Protein AF-A0A3Q0E1T3-F1 (afdb_monomer_lite)

pLDDT: mean 86.01, std 12.78, range [41.28, 98.06]

Sequence (145 aa):
MAGQEDPVQREIHQDWANREYIEVITSSIKKIADFLNSFGHLWLFRDAGTDDGLLVNQTELFVPSLNVDGQPIFANITLPVYTLKERCLQVVRSLVKPEDYRRLDIVRSLYEDLEDHPNVQKDLQRLTQEHIENQRVDEETEEFN

Secondary structure (DSSP, 8-state):
------HHHHHHHHHHHHHHHHHHHHHHHHHHHHHHHHS---B-EE-TTT--EEEETTBS-B-----GGGPPPP--EE-----HHHHHHHHHHHHS-GGGGGGSSS-HHHHHHHHS---HHHHHHHHHHHHHHHHHHHHHHHHT-

Foldseek 3Di:
DDDPPDPVNVVVVVVVVVVVVVVVVVVVVLVVVQVVLVVFDKDADADPPQRHGWAWPNHGIDTDHGDDPPDDDDGDIGHDPDDPLVVVLVVCPVVDPLVCLVVDPDDPVVNVVNNPTNDPVVVVVVVVVVVVVVVVVVVVVVVVD

Organism: Carlito syrichta (NCBI:txid1868482)

InterPro domains:
  IPR022772 von Hippel-Lindau disease tumour suppressor, beta/alpha domain [cd05468] (37-129)
  IPR024048 von Hippel-Lindau disease tumour suppressor, alpha domain [PF17211] (82-130)
  IPR024053 von Hippel-Lindau disease tumour suppressor, beta domain [PF01847] (20-70)
  IPR033378 Protein BRICK1 [PTHR33668] (4-40)
  IPR036208 VHL superfamily [SSF49468] (40-1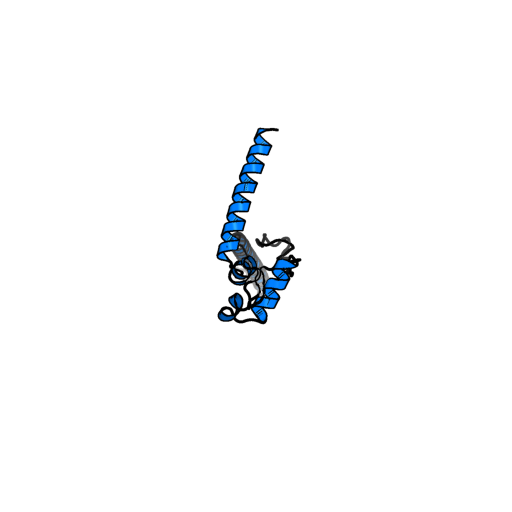33)
  IPR037139 von Hippel-Lindau disease tumour suppressor, alpha domain superfamily [G3DSA:1.10.750.10] (79-130)

Structure (mmCIF, N/CA/C/O backbone):
data_AF-A0A3Q0E1T3-F1
#
_entry.id   AF-A0A3Q0E1T3-F1
#
loop_
_atom_site.group_PDB
_atom_site.id
_atom_site.type_symbol
_atom_site.label_atom_id
_atom_site.label_alt_id
_atom_site.label_comp_id
_atom_site.label_asym_id
_atom_site.label_entity_id
_atom_site.label_seq_id
_atom_site.pdbx_PDB_ins_code
_atom_site.Cartn_x
_atom_site.Cartn_y
_atom_site.Cartn_z
_atom_site.occupancy
_atom_site.B_iso_or_equiv
_atom_site.auth_seq_id
_atom_site.auth_comp_id
_atom_site.auth_asym_id
_atom_site.auth_atom_id
_atom_site.pdbx_PDB_model_num
ATOM 1 N N . MET A 1 1 ? 41.468 4.024 -66.654 1.00 41.28 1 MET A N 1
ATOM 2 C CA . MET A 1 1 ? 40.511 2.902 -66.588 1.00 41.28 1 MET A CA 1
ATOM 3 C C . MET A 1 1 ? 39.917 2.920 -65.193 1.00 41.28 1 MET A C 1
ATOM 5 O O . MET A 1 1 ? 40.608 2.551 -64.257 1.00 41.28 1 MET A O 1
ATOM 9 N N . ALA A 1 2 ? 38.724 3.492 -65.029 1.00 48.41 2 ALA A N 1
ATOM 10 C CA . ALA A 1 2 ? 38.052 3.520 -63.734 1.00 48.41 2 ALA A CA 1
ATOM 11 C C . ALA A 1 2 ? 37.412 2.144 -63.524 1.00 48.41 2 ALA A C 1
ATOM 13 O O . ALA A 1 2 ? 36.508 1.777 -64.273 1.00 48.41 2 ALA A O 1
ATOM 14 N N . GLY A 1 3 ? 37.950 1.357 -62.591 1.00 57.19 3 GLY A N 1
ATOM 15 C CA . GLY A 1 3 ? 37.374 0.071 -62.217 1.00 57.19 3 GLY A CA 1
ATOM 16 C C . GLY A 1 3 ? 35.966 0.302 -61.688 1.00 57.19 3 GLY A C 1
ATOM 17 O O . GLY A 1 3 ? 35.793 0.957 -60.663 1.00 57.19 3 GLY A O 1
ATOM 18 N N . GLN A 1 4 ? 34.957 -0.175 -62.414 1.00 62.38 4 GLN A N 1
ATOM 19 C CA . GLN A 1 4 ? 33.619 -0.297 -61.855 1.00 62.38 4 GLN A CA 1
ATOM 20 C C . GLN A 1 4 ? 33.723 -1.313 -60.722 1.00 62.38 4 GLN A C 1
ATOM 22 O O . GLN A 1 4 ? 33.959 -2.490 -60.977 1.00 62.38 4 GLN A O 1
ATOM 27 N N . GLU A 1 5 ? 33.628 -0.834 -59.484 1.00 61.72 5 GLU A N 1
ATOM 28 C CA . GLU A 1 5 ? 33.526 -1.700 -58.313 1.00 61.72 5 GLU A CA 1
ATOM 29 C C . GLU A 1 5 ? 32.427 -2.737 -58.540 1.00 61.72 5 GLU A C 1
ATOM 31 O O . GLU A 1 5 ? 31.317 -2.393 -58.965 1.00 61.72 5 GLU A O 1
ATOM 36 N N . ASP A 1 6 ? 32.782 -3.998 -58.293 1.00 83.06 6 ASP A N 1
ATOM 37 C CA . ASP A 1 6 ? 31.898 -5.152 -58.400 1.00 83.06 6 ASP A CA 1
ATOM 38 C C . ASP A 1 6 ? 30.591 -4.862 -57.636 1.00 83.06 6 ASP A C 1
ATOM 40 O O . ASP A 1 6 ? 30.653 -4.400 -56.491 1.00 83.06 6 ASP A O 1
ATOM 44 N N . PRO A 1 7 ? 29.405 -5.086 -58.232 1.00 84.56 7 PRO A N 1
ATOM 45 C CA . PRO A 1 7 ? 28.129 -4.931 -57.536 1.00 84.56 7 PRO A CA 1
ATOM 46 C C . PRO A 1 7 ? 28.099 -5.631 -56.170 1.00 84.56 7 PRO A C 1
ATOM 48 O O . PRO A 1 7 ? 27.536 -5.071 -55.232 1.00 84.56 7 PRO A O 1
ATOM 51 N N . VAL A 1 8 ? 28.784 -6.770 -56.024 1.00 86.50 8 VAL A N 1
ATOM 52 C CA . VAL A 1 8 ? 28.904 -7.483 -54.743 1.00 86.50 8 VAL A CA 1
ATOM 53 C C . VAL A 1 8 ? 29.709 -6.675 -53.716 1.00 86.50 8 VAL A C 1
ATOM 55 O O . VAL A 1 8 ? 29.341 -6.612 -52.547 1.00 86.50 8 VAL A O 1
ATOM 58 N N . GLN A 1 9 ? 30.788 -6.002 -54.130 1.00 80.75 9 GLN A N 1
ATOM 59 C CA . GLN A 1 9 ? 31.584 -5.147 -53.236 1.00 80.75 9 GLN A CA 1
ATOM 60 C C . GLN A 1 9 ? 30.789 -3.930 -52.754 1.00 80.75 9 GLN A C 1
ATOM 62 O O . GLN A 1 9 ? 30.911 -3.537 -51.594 1.00 80.75 9 GLN A O 1
ATOM 67 N N . ARG A 1 10 ? 29.949 -3.357 -53.622 1.00 84.75 10 ARG A N 1
ATOM 68 C CA . ARG A 1 10 ? 29.072 -2.235 -53.261 1.00 84.75 10 ARG A CA 1
ATOM 69 C C . ARG A 1 10 ? 27.990 -2.648 -52.277 1.00 84.75 10 ARG A C 1
ATOM 71 O O . ARG A 1 10 ? 27.736 -1.917 -51.327 1.00 84.75 10 ARG A O 1
ATOM 78 N N . GLU A 1 11 ? 27.387 -3.813 -52.492 1.00 87.69 11 GLU A N 1
ATOM 79 C CA . GLU A 1 11 ? 26.385 -4.380 -51.588 1.00 87.69 11 GLU A CA 1
ATOM 80 C C . GLU A 1 11 ? 26.988 -4.652 -50.206 1.00 87.69 11 GLU A C 1
ATOM 82 O O . GLU A 1 11 ? 26.458 -4.184 -49.203 1.00 87.69 11 GLU A O 1
ATOM 87 N N . ILE A 1 12 ? 28.172 -5.270 -50.156 1.00 87.81 12 ILE A N 1
ATOM 88 C CA . ILE A 1 12 ? 28.902 -5.492 -48.902 1.00 87.81 12 ILE A CA 1
ATOM 89 C C . ILE A 1 12 ? 29.199 -4.163 -48.197 1.00 87.81 12 ILE A C 1
ATOM 91 O O . ILE A 1 12 ? 28.978 -4.045 -46.993 1.00 87.81 12 ILE A O 1
ATOM 95 N N . HIS A 1 13 ? 29.691 -3.150 -48.916 1.00 88.75 13 HIS A N 1
ATOM 96 C CA . HIS A 1 13 ? 29.989 -1.846 -48.318 1.00 88.75 13 HIS A CA 1
ATOM 97 C C . HIS A 1 13 ? 28.730 -1.163 -47.766 1.00 88.75 13 HIS A C 1
ATOM 99 O O . HIS A 1 13 ? 28.760 -0.598 -46.672 1.00 88.75 13 HIS A O 1
ATOM 105 N N . GLN A 1 14 ? 27.614 -1.266 -48.489 1.00 86.62 14 GLN A N 1
ATOM 106 C CA . GLN A 1 14 ? 26.327 -0.747 -48.045 1.00 86.62 14 GLN A CA 1
ATOM 107 C C . GLN A 1 14 ? 25.823 -1.476 -46.795 1.00 86.62 14 GLN A C 1
ATOM 109 O O . GLN A 1 14 ? 25.343 -0.823 -45.873 1.00 86.62 14 GLN A O 1
ATOM 114 N N . ASP A 1 15 ? 25.975 -2.797 -46.718 1.00 91.94 15 ASP A N 1
ATOM 115 C CA . ASP A 1 15 ? 25.599 -3.583 -45.540 1.00 91.94 15 ASP A CA 1
ATOM 116 C C . ASP A 1 15 ? 26.439 -3.230 -44.311 1.00 91.94 15 ASP A C 1
ATOM 118 O O . ASP A 1 15 ? 25.903 -3.124 -43.205 1.00 91.94 15 ASP A O 1
ATOM 122 N N . TRP A 1 16 ? 27.738 -2.975 -44.492 1.00 91.00 16 TRP A N 1
ATOM 123 C CA . TRP A 1 16 ? 28.596 -2.464 -43.421 1.00 91.00 16 TRP A CA 1
ATOM 124 C C . TRP A 1 16 ? 28.137 -1.090 -42.931 1.00 91.00 16 TRP A C 1
ATOM 126 O O . TRP A 1 16 ? 27.974 -0.905 -41.724 1.00 91.00 16 TRP A O 1
ATOM 136 N N . ALA A 1 17 ? 27.853 -0.160 -43.847 1.00 86.94 17 ALA A N 1
ATOM 137 C CA . ALA A 1 17 ? 27.339 1.164 -43.499 1.00 86.94 17 ALA A CA 1
ATOM 138 C C . ALA A 1 17 ? 25.971 1.084 -42.796 1.00 86.94 17 ALA A C 1
ATOM 140 O O . ALA A 1 17 ? 25.727 1.777 -41.809 1.00 86.94 17 ALA A O 1
ATOM 141 N N . ASN A 1 18 ? 25.089 0.193 -43.257 1.00 90.12 18 ASN A N 1
ATOM 142 C CA . ASN A 1 18 ? 23.787 -0.050 -42.640 1.00 90.12 18 ASN A CA 1
ATOM 143 C C . ASN A 1 18 ? 23.938 -0.624 -41.224 1.00 90.12 18 ASN A C 1
ATOM 145 O O . ASN A 1 18 ? 23.221 -0.213 -40.310 1.00 90.12 18 ASN A O 1
ATOM 149 N N . ARG A 1 19 ? 24.877 -1.555 -41.021 1.00 92.69 19 ARG A N 1
ATOM 150 C CA . ARG A 1 19 ? 25.162 -2.145 -39.709 1.00 92.69 19 ARG A CA 1
ATOM 151 C C . ARG A 1 19 ? 25.670 -1.098 -38.721 1.00 92.69 19 ARG A C 1
ATOM 153 O O . ARG A 1 19 ? 25.159 -1.037 -37.605 1.00 92.69 19 ARG A O 1
ATOM 160 N N . GLU A 1 20 ? 26.626 -0.272 -39.137 1.00 88.38 20 GLU A N 1
ATOM 161 C CA . GLU A 1 20 ? 27.159 0.821 -38.317 1.00 88.38 20 GLU A CA 1
ATOM 162 C C . GLU A 1 20 ? 26.056 1.828 -37.963 1.00 88.38 20 GLU A C 1
ATOM 164 O O . GLU A 1 20 ? 25.899 2.209 -36.802 1.00 88.38 20 GLU A O 1
ATOM 169 N N . TYR A 1 21 ? 25.216 2.186 -38.938 1.00 88.06 21 TYR A N 1
ATOM 170 C CA . TYR A 1 21 ? 24.079 3.074 -38.715 1.00 88.06 21 TYR A CA 1
ATOM 171 C C . TYR A 1 21 ? 23.095 2.514 -37.673 1.00 88.06 21 TYR A C 1
ATOM 173 O O . TYR A 1 21 ? 22.697 3.226 -36.749 1.00 88.06 21 TYR A O 1
ATOM 181 N N . ILE A 1 22 ? 22.732 1.230 -37.770 1.00 88.06 22 ILE A N 1
ATOM 182 C CA . ILE A 1 22 ? 21.842 0.570 -36.800 1.00 88.06 22 ILE A CA 1
ATOM 183 C C . ILE A 1 22 ? 22.462 0.558 -35.399 1.00 88.06 22 ILE A C 1
ATOM 185 O O . ILE A 1 22 ? 21.757 0.809 -34.420 1.00 88.06 22 ILE A O 1
ATOM 189 N N . GLU A 1 23 ? 23.763 0.294 -35.279 1.00 90.25 23 GLU A N 1
ATOM 190 C CA . GLU A 1 23 ? 24.463 0.290 -33.992 1.00 90.25 23 GLU A CA 1
ATOM 191 C C . GLU A 1 23 ? 24.469 1.682 -33.343 1.00 90.25 23 GLU A C 1
ATOM 193 O O . GLU A 1 23 ? 24.134 1.818 -32.162 1.00 90.25 23 GLU A O 1
ATOM 198 N N . VAL A 1 24 ? 24.745 2.731 -34.126 1.00 90.88 24 VAL A N 1
ATOM 199 C CA . VAL A 1 24 ? 24.704 4.128 -33.666 1.00 90.88 24 VAL A CA 1
ATOM 200 C C . VAL A 1 24 ? 23.305 4.510 -33.184 1.00 90.88 24 VAL A C 1
ATOM 202 O O . VAL A 1 24 ? 23.163 5.088 -32.099 1.00 90.88 24 VAL A O 1
ATOM 205 N N . ILE A 1 25 ? 22.263 4.166 -33.947 1.00 88.50 25 ILE A N 1
ATOM 206 C CA . ILE A 1 25 ? 20.872 4.465 -33.583 1.00 88.50 25 ILE A CA 1
ATOM 207 C C . ILE A 1 25 ? 20.467 3.695 -32.324 1.00 88.50 25 ILE A C 1
ATOM 209 O O . ILE A 1 25 ? 19.929 4.290 -31.393 1.00 88.50 25 ILE A O 1
ATOM 213 N N . THR A 1 26 ? 20.784 2.403 -32.243 1.00 86.50 26 THR A N 1
ATOM 214 C CA . THR A 1 26 ? 20.436 1.560 -31.088 1.00 86.50 26 THR A CA 1
ATOM 215 C C . THR A 1 26 ? 21.145 2.036 -29.818 1.00 86.50 26 THR A C 1
ATOM 217 O O . THR A 1 26 ? 20.522 2.149 -28.764 1.00 86.50 26 THR A O 1
ATOM 220 N N . SER A 1 27 ? 22.428 2.394 -29.920 1.00 86.50 27 SER A N 1
ATOM 221 C CA . SER A 1 27 ? 23.212 2.973 -28.822 1.00 86.50 27 SER A CA 1
ATOM 222 C C . SER A 1 27 ? 22.641 4.315 -28.358 1.00 86.50 27 SER A C 1
ATOM 224 O O . SER A 1 27 ? 22.510 4.557 -27.158 1.00 86.50 27 SER A O 1
ATOM 226 N N . SER A 1 28 ? 22.233 5.174 -29.295 1.00 85.19 28 SER A N 1
ATOM 227 C CA . SER A 1 28 ? 21.615 6.469 -28.987 1.00 85.19 28 SER A CA 1
ATOM 228 C C . SER A 1 28 ? 20.247 6.309 -28.317 1.00 85.19 28 SER A C 1
ATOM 230 O O . SER A 1 28 ? 19.984 6.969 -27.314 1.00 85.19 28 SER A O 1
ATOM 232 N N . ILE A 1 29 ? 19.405 5.392 -28.807 1.00 86.75 29 ILE A N 1
ATOM 233 C CA . ILE A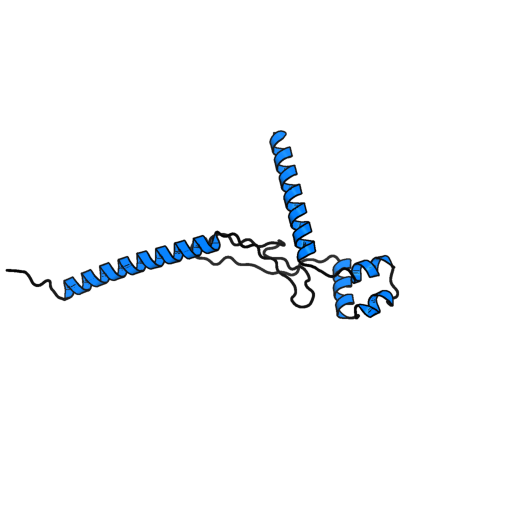 1 29 ? 18.112 5.060 -28.188 1.00 86.75 29 ILE A CA 1
ATOM 234 C C . ILE A 1 29 ? 18.321 4.528 -26.770 1.00 86.75 29 ILE A C 1
ATOM 236 O O . ILE A 1 29 ? 17.636 4.974 -25.853 1.00 86.75 29 ILE A O 1
ATOM 240 N N . LYS A 1 30 ? 19.292 3.628 -26.567 1.00 84.00 30 LYS A N 1
ATOM 241 C CA . LYS A 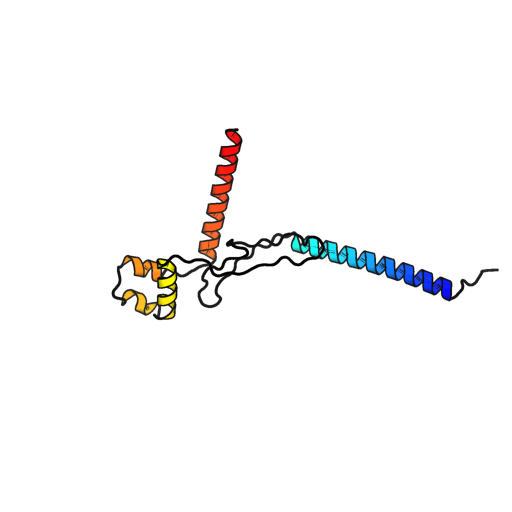1 30 ? 19.620 3.096 -25.240 1.00 84.00 30 LYS A CA 1
ATOM 242 C C . LYS A 1 30 ? 20.056 4.205 -24.280 1.00 84.00 30 LYS A C 1
ATOM 244 O O . LYS A 1 30 ? 19.506 4.297 -23.193 1.00 84.00 30 LYS A O 1
ATOM 249 N N . LYS A 1 31 ? 20.945 5.109 -24.707 1.00 79.25 31 LYS A N 1
ATOM 250 C CA . LYS A 1 31 ? 21.371 6.268 -23.899 1.00 79.25 31 LYS A CA 1
ATOM 251 C C . LYS A 1 31 ? 20.209 7.187 -23.524 1.00 79.25 31 LYS A C 1
ATOM 253 O O . LYS A 1 31 ? 20.167 7.666 -22.399 1.00 79.25 31 LYS A O 1
ATOM 258 N N . ILE A 1 32 ? 19.277 7.439 -24.447 1.00 76.31 32 ILE A N 1
ATOM 259 C CA . ILE A 1 32 ? 18.085 8.252 -24.167 1.00 76.31 32 ILE A CA 1
ATOM 260 C C . ILE A 1 32 ? 17.161 7.527 -23.185 1.00 76.31 32 ILE A C 1
ATOM 262 O O . ILE A 1 32 ? 16.681 8.152 -22.249 1.00 76.31 32 ILE A O 1
ATOM 266 N N . ALA A 1 33 ? 16.929 6.226 -23.362 1.00 71.12 33 ALA A N 1
ATOM 267 C CA . ALA A 1 33 ? 16.113 5.437 -22.443 1.00 71.12 33 ALA A CA 1
ATOM 268 C C . ALA A 1 33 ? 16.731 5.385 -21.037 1.00 71.12 33 ALA A C 1
ATOM 270 O O . ALA A 1 33 ? 16.033 5.622 -20.057 1.00 71.12 33 ALA A O 1
ATOM 271 N N . ASP A 1 34 ? 18.041 5.160 -20.939 1.00 70.00 34 ASP A N 1
ATOM 272 C CA . ASP A 1 34 ? 18.781 5.187 -19.677 1.00 70.00 34 ASP A CA 1
ATOM 273 C C . ASP A 1 34 ? 18.728 6.585 -19.035 1.00 70.00 34 ASP A C 1
ATOM 275 O O . ASP A 1 34 ? 18.505 6.700 -17.835 1.00 70.00 34 ASP A O 1
ATOM 279 N N . PHE A 1 35 ? 18.840 7.660 -19.825 1.00 66.69 35 PHE A N 1
ATOM 280 C CA . PHE A 1 35 ? 18.681 9.038 -19.349 1.00 66.69 35 PHE A CA 1
ATOM 281 C C . PHE A 1 35 ? 17.262 9.323 -18.841 1.00 66.69 35 PHE A C 1
ATOM 283 O O . PHE A 1 35 ? 17.101 9.901 -17.771 1.00 66.69 35 PHE A O 1
ATOM 290 N N . LEU A 1 36 ? 16.228 8.880 -19.557 1.00 66.25 36 LEU A N 1
ATOM 291 C CA . LEU A 1 36 ? 14.838 9.024 -19.121 1.00 66.25 36 LEU A CA 1
ATOM 292 C C . LEU A 1 36 ? 14.559 8.221 -17.843 1.00 66.25 36 LEU A C 1
ATOM 294 O O . LEU A 1 36 ? 13.889 8.723 -16.949 1.00 66.25 36 LEU A O 1
ATOM 298 N N . ASN A 1 37 ? 15.146 7.030 -17.716 1.00 63.78 37 ASN A N 1
ATOM 299 C CA . ASN A 1 37 ? 15.100 6.237 -16.486 1.00 63.78 37 ASN A CA 1
ATOM 300 C C . ASN A 1 37 ? 15.931 6.858 -15.347 1.00 63.78 37 ASN A C 1
ATOM 302 O O . ASN A 1 37 ? 15.652 6.592 -14.183 1.00 63.78 37 ASN A O 1
ATOM 306 N N . SER A 1 38 ? 16.939 7.686 -15.656 1.00 59.72 38 SER A N 1
ATOM 307 C CA . SER A 1 38 ? 17.783 8.356 -14.653 1.00 59.72 38 SER A CA 1
ATOM 308 C C . SER A 1 38 ? 17.092 9.518 -13.939 1.00 59.72 38 SER A C 1
ATOM 310 O O . SER A 1 38 ? 17.523 9.912 -12.854 1.00 59.72 38 SER A O 1
ATOM 312 N N . PHE A 1 39 ? 16.001 10.051 -14.500 1.00 62.88 39 PHE A N 1
ATOM 313 C CA . PHE A 1 39 ? 15.102 10.911 -13.741 1.00 62.88 39 PHE A CA 1
ATOM 314 C C . PHE A 1 39 ? 14.355 10.006 -12.768 1.00 62.88 39 PHE A C 1
ATOM 316 O O . PHE A 1 39 ? 13.330 9.439 -13.122 1.00 62.88 39 PHE A O 1
ATOM 323 N N . GLY A 1 40 ? 14.922 9.798 -11.578 1.00 66.50 40 GLY A N 1
ATOM 324 C CA . GLY A 1 40 ? 14.394 8.921 -10.534 1.00 66.50 40 GLY A CA 1
ATOM 325 C C . GLY A 1 40 ? 12.955 9.274 -10.166 1.00 66.50 40 GLY A C 1
ATOM 326 O O . GLY A 1 40 ? 12.705 10.044 -9.243 1.00 66.50 40 GLY A O 1
ATOM 327 N N . HIS A 1 41 ? 12.003 8.726 -10.914 1.00 76.75 41 HIS A N 1
ATOM 328 C CA . HIS A 1 41 ? 10.586 8.888 -10.662 1.00 76.75 41 HIS A CA 1
ATOM 329 C C . HIS A 1 41 ? 10.237 8.067 -9.425 1.00 76.75 41 HIS A C 1
ATOM 331 O O . HIS A 1 41 ? 10.497 6.865 -9.381 1.00 76.75 41 HIS A O 1
ATOM 337 N N . LEU A 1 42 ? 9.661 8.722 -8.419 1.00 84.81 42 LEU A N 1
ATOM 338 C CA . LEU A 1 42 ? 9.151 8.047 -7.233 1.00 84.81 42 LEU A CA 1
ATOM 339 C C . LEU A 1 42 ? 7.774 7.462 -7.541 1.00 84.81 42 LEU A C 1
ATOM 341 O O . LEU A 1 42 ? 6.893 8.156 -8.052 1.00 84.81 42 LEU A O 1
ATOM 345 N N . TRP A 1 43 ? 7.591 6.199 -7.177 1.00 89.25 43 TRP A N 1
ATOM 346 C CA . TRP A 1 43 ? 6.329 5.483 -7.298 1.00 89.25 43 TRP A CA 1
ATOM 347 C C . TRP A 1 43 ? 5.843 5.049 -5.924 1.00 89.25 43 TRP A C 1
ATOM 349 O O . TRP A 1 43 ? 6.619 4.552 -5.110 1.00 89.25 43 TRP A O 1
ATOM 359 N N . LEU A 1 44 ? 4.541 5.193 -5.710 1.00 92.19 44 LEU A N 1
ATOM 360 C CA . LEU A 1 44 ? 3.822 4.668 -4.558 1.00 92.19 44 LEU A CA 1
ATOM 361 C C . LEU A 1 44 ? 2.606 3.892 -5.075 1.00 92.19 44 LEU A C 1
ATOM 363 O O . LEU A 1 44 ? 2.052 4.233 -6.123 1.00 92.19 44 LEU A O 1
ATOM 367 N N . PHE A 1 45 ? 2.191 2.852 -4.359 1.00 93.62 45 PHE A N 1
ATOM 368 C CA . PHE A 1 45 ? 1.124 1.958 -4.809 1.00 93.62 45 PHE A CA 1
ATOM 369 C C . PHE A 1 45 ? -0.029 1.955 -3.807 1.00 93.62 45 PHE A C 1
ATOM 371 O O . PHE A 1 45 ? 0.190 1.944 -2.596 1.00 93.62 45 PHE A O 1
ATOM 378 N N . ARG A 1 46 ? -1.260 1.992 -4.324 1.00 95.00 46 ARG A N 1
ATOM 379 C CA . ARG A 1 46 ? -2.493 2.127 -3.538 1.00 95.00 46 ARG A CA 1
ATOM 380 C C . ARG A 1 46 ? -3.563 1.176 -4.032 1.00 95.00 46 ARG A C 1
ATOM 382 O O . ARG A 1 46 ? -3.589 0.838 -5.218 1.00 95.00 46 ARG A O 1
ATOM 389 N N . ASP A 1 47 ? -4.464 0.790 -3.138 1.00 92.69 47 ASP A N 1
ATOM 390 C CA . ASP A 1 47 ? -5.732 0.203 -3.551 1.00 92.69 47 ASP A CA 1
ATOM 391 C C . ASP A 1 47 ? -6.575 1.249 -4.297 1.00 92.69 47 ASP A C 1
ATOM 393 O O . ASP A 1 47 ? -6.765 2.371 -3.831 1.00 92.69 47 ASP A O 1
ATOM 397 N N . ALA A 1 48 ? -7.083 0.885 -5.473 1.00 91.69 48 ALA A N 1
ATOM 398 C CA . ALA A 1 48 ? -7.803 1.819 -6.335 1.00 91.69 48 ALA A CA 1
ATOM 399 C C . ALA A 1 48 ? -9.171 2.248 -5.775 1.00 91.69 48 ALA A C 1
ATOM 401 O O . ALA A 1 48 ? -9.703 3.276 -6.193 1.00 91.69 48 ALA A O 1
ATOM 402 N N . GLY A 1 49 ? -9.767 1.449 -4.886 1.00 89.25 49 GLY A N 1
ATOM 403 C CA . GLY A 1 49 ? -11.066 1.728 -4.282 1.00 89.25 49 GLY A CA 1
ATOM 404 C C . GLY A 1 49 ? -10.966 2.452 -2.943 1.00 89.25 49 GLY A C 1
ATOM 405 O O . GLY A 1 49 ? -11.829 3.276 -2.646 1.00 89.25 49 GLY A O 1
ATOM 406 N N . THR A 1 50 ? -9.943 2.151 -2.140 1.00 91.81 50 THR A N 1
ATOM 407 C CA . THR A 1 50 ? -9.839 2.637 -0.752 1.00 91.81 50 THR A CA 1
ATOM 408 C C . THR A 1 50 ? -8.663 3.573 -0.482 1.00 91.81 50 THR A C 1
ATOM 410 O O . THR A 1 50 ? -8.609 4.152 0.600 1.00 91.81 50 THR A O 1
ATOM 413 N N . ASP A 1 51 ? -7.739 3.733 -1.433 1.00 92.44 51 ASP A N 1
ATOM 414 C CA . ASP A 1 51 ? -6.460 4.441 -1.257 1.00 92.44 51 ASP A CA 1
ATOM 415 C C . ASP A 1 51 ? -5.561 3.822 -0.160 1.00 92.44 51 ASP A C 1
ATOM 417 O O . ASP A 1 51 ? -4.603 4.434 0.321 1.00 92.44 51 ASP A O 1
ATOM 421 N N . ASP A 1 52 ? -5.836 2.574 0.245 1.00 94.19 52 ASP A N 1
ATOM 422 C CA . ASP A 1 52 ? -5.013 1.850 1.215 1.00 94.19 52 ASP A CA 1
ATOM 423 C C . ASP A 1 52 ? -3.588 1.653 0.673 1.00 94.19 52 ASP A C 1
ATOM 425 O O . ASP A 1 52 ? -3.387 1.264 -0.480 1.00 94.19 52 ASP A O 1
ATOM 429 N N . GLY A 1 53 ? -2.584 1.911 1.515 1.00 93.31 53 GLY A N 1
ATOM 430 C CA . GLY A 1 53 ? -1.169 1.791 1.152 1.00 93.31 53 GLY A CA 1
ATOM 431 C C . GLY A 1 53 ? -0.756 0.356 0.842 1.00 93.31 53 GLY A C 1
ATOM 432 O O . GLY A 1 53 ? -0.981 -0.540 1.657 1.00 93.31 53 GLY A O 1
ATOM 433 N N . LEU A 1 54 ? -0.120 0.144 -0.311 1.00 95.81 54 LEU A N 1
ATOM 434 C CA . LEU A 1 54 ? 0.512 -1.117 -0.698 1.00 95.81 54 LEU A CA 1
ATOM 435 C C . LEU A 1 54 ? 2.032 -0.992 -0.608 1.00 95.81 54 LEU A C 1
ATOM 437 O O . LEU A 1 54 ? 2.588 0.097 -0.742 1.00 95.81 54 LEU A O 1
ATOM 441 N N . LEU A 1 55 ? 2.710 -2.124 -0.432 1.00 95.00 55 LEU A N 1
ATOM 442 C CA . LEU A 1 55 ? 4.166 -2.167 -0.491 1.00 95.00 55 LEU A CA 1
ATOM 443 C C . LEU A 1 55 ? 4.625 -2.542 -1.889 1.00 95.00 55 LEU A C 1
ATOM 445 O O . LEU A 1 55 ? 3.990 -3.339 -2.576 1.00 95.00 55 LEU A O 1
ATOM 449 N N . VAL A 1 56 ? 5.783 -2.030 -2.265 1.00 93.56 56 VAL A N 1
ATOM 450 C CA . VAL A 1 56 ? 6.531 -2.395 -3.457 1.00 93.56 56 VAL A CA 1
ATOM 451 C C . VAL A 1 56 ? 7.917 -2.837 -3.025 1.00 93.56 56 VAL A C 1
ATOM 453 O O . VAL A 1 56 ? 8.619 -2.115 -2.330 1.00 93.56 56 VAL A O 1
ATOM 456 N N . ASN A 1 57 ? 8.314 -4.055 -3.390 1.00 93.19 57 ASN A N 1
ATOM 457 C CA . ASN A 1 57 ? 9.599 -4.629 -2.977 1.00 93.19 57 ASN A CA 1
ATOM 458 C C . ASN A 1 57 ? 9.839 -4.537 -1.451 1.00 93.19 57 ASN A C 1
ATOM 460 O O . ASN A 1 57 ? 10.958 -4.293 -1.013 1.00 93.19 57 ASN A O 1
ATOM 464 N N . GLN A 1 58 ? 8.784 -4.750 -0.650 1.00 92.88 58 GLN A N 1
ATOM 465 C CA . GLN A 1 58 ? 8.794 -4.652 0.822 1.00 92.88 58 GLN A CA 1
ATOM 466 C C . GLN A 1 58 ? 9.038 -3.237 1.395 1.00 92.88 58 GLN A C 1
ATOM 468 O O . GLN A 1 58 ? 9.304 -3.107 2.585 1.00 92.88 58 GLN A O 1
ATOM 473 N N . THR A 1 59 ? 8.911 -2.182 0.586 1.00 93.50 59 THR A N 1
ATOM 474 C CA . THR A 1 59 ? 8.991 -0.772 1.012 1.00 93.50 59 THR A CA 1
ATOM 475 C C . THR A 1 59 ? 7.799 0.040 0.481 1.00 93.50 59 THR A C 1
ATOM 477 O O . THR A 1 59 ? 7.035 -0.450 -0.347 1.00 93.50 59 THR A O 1
ATOM 480 N N . GLU A 1 60 ? 7.593 1.265 0.966 1.00 92.75 60 GLU A N 1
ATOM 481 C CA . GLU A 1 60 ? 6.479 2.136 0.546 1.00 92.75 60 GLU A CA 1
ATOM 482 C C . GLU A 1 60 ? 6.755 2.876 -0.773 1.00 92.75 60 GLU A C 1
ATOM 484 O O . GLU A 1 60 ? 5.827 3.186 -1.522 1.00 92.75 60 GLU A O 1
ATOM 489 N N . LEU A 1 61 ? 8.030 3.146 -1.071 1.00 91.69 61 LEU A N 1
ATOM 490 C CA . LEU A 1 61 ? 8.460 3.898 -2.249 1.00 91.69 61 LEU A CA 1
ATOM 491 C C . LEU A 1 61 ? 9.311 3.035 -3.172 1.00 91.69 61 LEU A C 1
ATOM 493 O O . LEU A 1 61 ? 10.266 2.390 -2.745 1.00 91.69 61 LEU A O 1
ATOM 497 N N . PHE A 1 62 ? 9.015 3.095 -4.464 1.00 88.94 62 PHE A N 1
ATOM 498 C CA . PHE A 1 62 ? 9.843 2.493 -5.498 1.00 88.94 62 PHE A CA 1
ATOM 499 C C . PHE A 1 62 ? 10.503 3.570 -6.341 1.00 88.94 62 PHE A C 1
ATOM 501 O O . PHE A 1 62 ? 9.838 4.437 -6.906 1.00 88.94 62 PHE A O 1
ATOM 508 N N . VAL A 1 63 ? 11.824 3.473 -6.441 1.00 86.06 63 VAL A N 1
ATOM 509 C CA . VAL A 1 63 ? 12.637 4.277 -7.347 1.00 86.06 63 VAL A CA 1
ATOM 510 C C . VAL A 1 63 ? 13.276 3.305 -8.336 1.00 86.06 63 VAL A C 1
ATOM 512 O O . VAL A 1 63 ? 14.095 2.480 -7.921 1.00 86.06 63 VAL A O 1
ATOM 515 N N . PRO A 1 64 ? 12.893 3.343 -9.622 1.00 80.62 64 PRO A N 1
ATOM 516 C CA . PRO A 1 64 ? 13.556 2.553 -10.643 1.00 80.62 64 PRO A CA 1
ATOM 517 C C . PRO A 1 64 ? 15.040 2.925 -10.695 1.00 80.62 64 PRO A C 1
ATOM 519 O O . PRO A 1 64 ? 15.392 4.102 -10.764 1.00 80.62 64 PRO A O 1
ATOM 522 N N . SER A 1 65 ? 15.911 1.925 -10.658 1.00 76.00 65 SER A N 1
ATOM 523 C CA . SER A 1 65 ? 17.327 2.089 -10.977 1.00 76.00 65 SER A CA 1
ATOM 524 C C . SER A 1 65 ? 17.565 1.932 -12.487 1.00 76.00 65 SER A C 1
ATOM 526 O O . SER A 1 65 ? 16.636 1.746 -13.273 1.00 76.00 65 SER A O 1
ATOM 528 N N . LEU A 1 66 ? 18.814 2.047 -12.936 1.00 71.62 66 LEU A N 1
ATOM 529 C CA . LEU A 1 66 ? 19.157 1.729 -14.323 1.00 71.62 66 LEU A CA 1
ATOM 530 C C . LEU A 1 66 ? 19.072 0.214 -14.548 1.00 71.62 66 LEU A C 1
ATOM 532 O O . LEU A 1 66 ? 19.487 -0.570 -13.693 1.00 71.62 66 LEU A O 1
ATOM 536 N N . ASN A 1 67 ? 18.578 -0.195 -15.718 1.00 69.50 67 ASN A N 1
ATOM 537 C CA . ASN A 1 67 ? 18.530 -1.605 -16.095 1.00 69.50 67 ASN A CA 1
ATOM 538 C C . ASN A 1 67 ? 19.958 -2.156 -16.208 1.00 69.50 67 ASN A C 1
ATOM 540 O O . ASN A 1 67 ? 20.700 -1.810 -17.131 1.00 69.50 67 ASN A O 1
ATOM 544 N N . VAL A 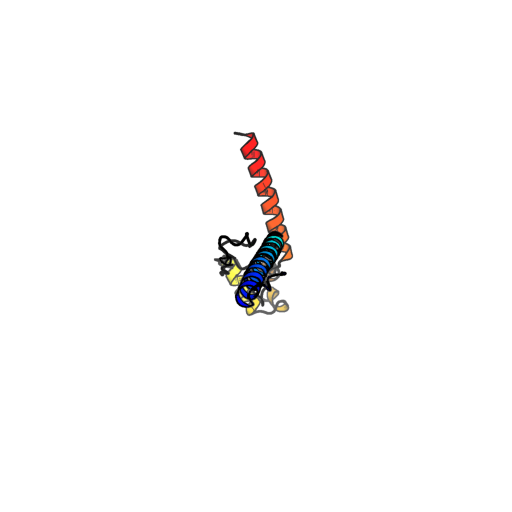1 68 ? 20.332 -3.052 -15.298 1.00 73.06 68 VAL A N 1
ATOM 545 C CA . VAL A 1 68 ? 21.583 -3.808 -15.403 1.00 73.06 68 VAL A CA 1
ATOM 546 C C . VAL A 1 68 ? 21.378 -4.893 -16.464 1.00 73.06 68 VAL A C 1
ATOM 548 O O . VAL A 1 68 ? 20.393 -5.628 -16.434 1.00 73.06 68 VAL A O 1
ATOM 551 N N . ASP A 1 69 ? 22.256 -4.934 -17.467 1.00 72.00 69 ASP A N 1
ATOM 552 C CA . ASP A 1 69 ? 22.254 -5.934 -18.547 1.00 72.00 69 ASP A CA 1
ATOM 553 C C . ASP A 1 69 ? 20.963 -6.029 -19.386 1.00 72.00 69 ASP A C 1
ATOM 555 O O . ASP A 1 69 ? 20.707 -7.025 -20.061 1.00 72.00 69 ASP A O 1
ATOM 559 N N . GLY A 1 70 ? 20.149 -4.967 -19.392 1.00 71.88 70 GLY A N 1
ATOM 560 C CA . GLY A 1 70 ? 18.888 -4.931 -20.140 1.00 71.88 70 GLY A CA 1
ATOM 561 C C . GLY A 1 70 ? 17.763 -5.763 -19.517 1.00 71.88 70 GLY A C 1
ATOM 562 O O . GLY A 1 70 ? 16.734 -5.958 -20.165 1.00 71.88 70 GLY A O 1
ATOM 563 N N . GLN A 1 71 ? 17.928 -6.237 -18.279 1.00 74.50 71 GLN A N 1
ATOM 564 C CA . GLN A 1 71 ? 16.838 -6.857 -17.533 1.00 74.50 71 GLN A CA 1
ATOM 565 C C . GLN A 1 71 ? 15.888 -5.788 -16.977 1.00 74.50 71 GLN A C 1
ATOM 567 O O . GLN A 1 71 ? 16.355 -4.760 -16.482 1.00 74.50 71 GLN A O 1
ATOM 572 N N . PRO A 1 72 ? 14.563 -6.010 -17.047 1.00 78.00 72 PRO A N 1
ATOM 573 C CA . PRO A 1 72 ? 13.597 -5.092 -16.469 1.00 78.00 72 PRO A CA 1
ATOM 574 C C . PRO A 1 72 ? 13.658 -5.143 -14.943 1.00 78.00 72 PRO A C 1
ATOM 576 O O . PRO A 1 72 ? 13.813 -6.207 -14.341 1.00 78.00 72 PRO A O 1
ATOM 579 N N . ILE A 1 73 ? 13.468 -3.989 -14.313 1.00 81.56 73 ILE A N 1
ATOM 580 C CA . ILE A 1 73 ? 13.352 -3.896 -12.860 1.00 81.56 73 ILE A CA 1
ATOM 581 C C . ILE A 1 73 ? 11.914 -4.207 -12.465 1.00 81.56 73 ILE A C 1
ATOM 583 O O . ILE A 1 73 ? 10.969 -3.569 -12.931 1.00 81.56 73 ILE A O 1
ATOM 587 N N . PHE A 1 74 ? 11.749 -5.193 -11.588 1.00 85.50 74 PHE A N 1
ATOM 588 C CA . PHE A 1 74 ? 10.439 -5.592 -11.095 1.00 85.50 74 PHE A CA 1
ATOM 589 C C . PHE A 1 74 ? 10.014 -4.739 -9.898 1.00 85.50 74 PHE A C 1
ATOM 591 O O . PHE A 1 74 ? 10.728 -4.625 -8.900 1.00 85.50 74 PHE A O 1
ATOM 598 N N . ALA A 1 75 ? 8.807 -4.186 -9.991 1.00 88.81 75 ALA A N 1
ATOM 599 C CA . ALA A 1 75 ? 8.078 -3.614 -8.870 1.00 88.81 75 ALA A CA 1
ATOM 600 C C . ALA A 1 75 ? 7.121 -4.683 -8.321 1.00 88.81 75 ALA A C 1
ATOM 602 O O . ALA A 1 75 ? 6.011 -4.853 -8.826 1.00 88.81 75 ALA A O 1
ATOM 603 N N . ASN A 1 76 ? 7.561 -5.453 -7.322 1.00 91.56 76 ASN A N 1
ATOM 604 C CA . ASN A 1 76 ? 6.732 -6.500 -6.721 1.00 91.56 76 ASN A CA 1
ATOM 605 C C . ASN A 1 76 ? 5.775 -5.879 -5.706 1.00 91.56 76 ASN A C 1
ATOM 607 O O . ASN A 1 76 ? 6.178 -5.568 -4.585 1.00 91.56 76 ASN A O 1
ATOM 611 N N . ILE A 1 77 ? 4.521 -5.694 -6.114 1.00 94.56 77 ILE A N 1
ATOM 612 C CA . ILE A 1 77 ? 3.486 -5.080 -5.283 1.00 94.56 77 ILE A CA 1
ATOM 613 C C . ILE A 1 77 ? 2.879 -6.141 -4.361 1.00 94.56 77 ILE A C 1
ATOM 615 O O . ILE A 1 77 ? 2.432 -7.193 -4.819 1.00 94.56 77 ILE A O 1
ATOM 619 N N . THR A 1 78 ? 2.852 -5.866 -3.061 1.00 93.69 78 THR A N 1
ATOM 620 C CA . THR A 1 78 ? 2.347 -6.777 -2.029 1.00 93.69 78 THR A CA 1
ATOM 621 C C . THR A 1 78 ? 1.461 -6.045 -1.029 1.00 93.69 78 THR A C 1
ATOM 623 O O . THR A 1 78 ? 1.688 -4.874 -0.726 1.00 93.69 78 THR A O 1
ATOM 626 N N . LEU A 1 79 ? 0.489 -6.759 -0.459 1.00 93.94 79 LEU A N 1
ATOM 627 C CA . LEU A 1 79 ? -0.256 -6.273 0.700 1.00 93.94 79 LEU A CA 1
ATOM 628 C C . LEU A 1 79 ? 0.677 -6.232 1.922 1.00 93.94 79 LEU A C 1
ATOM 630 O O . LEU A 1 79 ? 1.308 -7.254 2.214 1.00 93.94 79 LEU A O 1
ATOM 634 N N . PRO A 1 80 ? 0.776 -5.104 2.646 1.00 95.75 80 PRO A N 1
ATOM 635 C CA . PRO A 1 80 ? 1.475 -5.081 3.921 1.00 95.75 80 PRO A CA 1
ATOM 636 C C . PRO A 1 80 ? 0.740 -5.935 4.954 1.00 95.75 80 PRO A C 1
ATOM 638 O O . PRO A 1 80 ? -0.463 -6.200 4.867 1.00 95.75 80 PRO A O 1
ATOM 641 N N . VAL A 1 81 ? 1.466 -6.302 6.005 1.00 96.56 81 VAL A N 1
ATOM 642 C CA . VAL A 1 81 ? 0.848 -6.831 7.218 1.00 96.56 81 VAL A CA 1
ATOM 643 C C . VAL A 1 81 ? 0.274 -5.653 8.002 1.00 96.56 81 VAL A C 1
ATOM 645 O O . VAL A 1 81 ? 0.954 -5.047 8.827 1.00 96.56 81 VAL A O 1
ATOM 648 N N . TYR A 1 82 ? -0.981 -5.304 7.719 1.00 94.62 82 TYR A N 1
ATOM 649 C CA . TYR A 1 82 ? -1.688 -4.275 8.476 1.00 94.62 82 TYR A CA 1
ATOM 650 C C . TYR A 1 82 ? -1.819 -4.665 9.950 1.00 94.62 82 TYR A C 1
ATOM 652 O O . TYR A 1 82 ? -1.982 -5.840 10.298 1.00 94.62 82 TYR A O 1
ATOM 660 N N . THR A 1 83 ? -1.824 -3.661 10.828 1.00 97.44 83 THR A N 1
ATOM 661 C CA . THR A 1 83 ? -2.222 -3.886 12.219 1.00 97.44 83 THR A CA 1
ATOM 662 C C . THR A 1 83 ? -3.666 -4.387 12.266 1.00 97.44 83 THR A C 1
ATOM 664 O O . THR A 1 83 ? -4.481 -4.070 11.395 1.00 97.44 83 THR A O 1
ATOM 667 N N . LEU A 1 84 ? -4.020 -5.140 13.312 1.00 98.06 84 LEU A N 1
ATOM 668 C CA . LEU A 1 84 ? -5.401 -5.598 13.483 1.00 98.06 84 LEU A CA 1
ATOM 669 C C . LEU A 1 84 ? -6.385 -4.418 13.533 1.00 98.06 84 LEU A C 1
ATOM 671 O O . LEU A 1 84 ? -7.474 -4.512 12.975 1.00 98.06 84 LEU A O 1
ATOM 675 N N . LYS A 1 85 ? -5.983 -3.300 14.157 1.00 97.50 85 LYS A N 1
ATOM 676 C CA . LYS A 1 85 ? -6.777 -2.066 14.198 1.00 97.50 85 LYS A CA 1
ATOM 677 C C . LYS A 1 85 ? -7.059 -1.560 12.782 1.00 97.50 85 LYS A C 1
ATOM 679 O O . LYS A 1 85 ? -8.225 -1.421 12.429 1.00 97.50 85 LYS A O 1
ATOM 684 N N . GLU A 1 86 ? -6.019 -1.352 11.974 1.00 97.00 86 GLU A N 1
ATOM 685 C CA . GLU A 1 86 ? -6.164 -0.819 10.613 1.00 97.00 86 GLU A CA 1
ATOM 686 C C . GLU A 1 86 ? -7.015 -1.741 9.742 1.00 97.00 86 GLU A C 1
ATOM 688 O O . GLU A 1 86 ? -7.951 -1.301 9.076 1.00 97.00 86 GLU A O 1
ATOM 693 N N . ARG A 1 87 ? -6.777 -3.056 9.826 1.00 97.56 87 ARG A N 1
ATOM 694 C CA . ARG A 1 87 ? -7.560 -4.015 9.049 1.00 97.56 87 ARG A CA 1
ATOM 695 C C . ARG A 1 87 ? -9.044 -3.989 9.421 1.00 97.56 87 ARG A C 1
ATOM 697 O O . ARG A 1 87 ? -9.897 -4.093 8.542 1.00 97.56 87 ARG A O 1
ATOM 704 N N . CYS A 1 88 ? -9.366 -3.844 10.705 1.00 97.62 88 CYS A N 1
ATOM 705 C CA . CYS A 1 88 ? -10.748 -3.683 11.148 1.00 97.62 88 CYS A CA 1
ATOM 706 C C . CYS A 1 88 ? -11.369 -2.384 10.613 1.00 97.62 88 CYS A C 1
ATOM 708 O O . CYS A 1 88 ? -12.506 -2.423 10.149 1.00 97.62 88 CYS A O 1
ATOM 710 N N . LEU A 1 89 ? -10.637 -1.262 10.619 1.00 98.00 89 LEU A N 1
ATOM 711 C CA . LEU A 1 89 ? -11.118 0.010 10.064 1.00 98.00 89 LEU A CA 1
ATOM 712 C C . LEU A 1 89 ? -11.428 -0.115 8.568 1.00 98.00 89 LEU A C 1
ATOM 714 O O . LEU A 1 89 ? -12.524 0.251 8.151 1.00 98.00 89 LEU A O 1
ATOM 718 N N . GLN A 1 90 ? -10.530 -0.714 7.781 1.00 97.44 90 GLN A N 1
ATOM 719 C CA . GLN A 1 90 ? -10.752 -0.987 6.353 1.00 97.44 90 GLN A CA 1
ATOM 720 C C . GLN A 1 90 ? -12.048 -1.769 6.109 1.00 97.44 90 GLN A C 1
ATOM 722 O O . GLN A 1 90 ? -12.861 -1.410 5.256 1.00 97.44 90 GLN A O 1
ATOM 727 N N . VAL A 1 91 ? -12.271 -2.834 6.886 1.00 97.88 91 VAL A N 1
ATOM 728 C CA . VAL A 1 91 ? -13.482 -3.654 6.763 1.00 97.88 91 VAL A CA 1
ATOM 729 C C . VAL A 1 91 ? -14.724 -2.843 7.128 1.00 97.88 91 VAL A C 1
ATOM 731 O O . VAL A 1 91 ? -15.707 -2.881 6.392 1.00 97.88 91 VAL A O 1
ATOM 734 N N . VAL A 1 92 ? -14.693 -2.067 8.212 1.00 97.94 92 VAL A N 1
ATOM 735 C CA . VAL 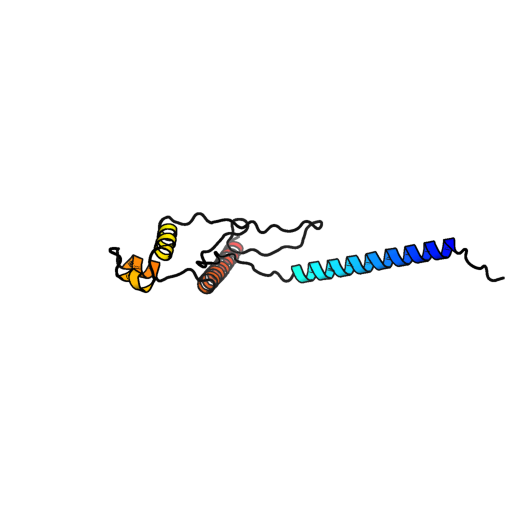A 1 92 ? -15.837 -1.232 8.608 1.00 97.94 92 VAL A CA 1
ATOM 736 C C . VAL A 1 92 ? -16.152 -0.171 7.547 1.00 97.94 92 VAL A C 1
ATOM 738 O O . VAL A 1 92 ? -17.317 -0.048 7.173 1.00 97.94 92 VAL A O 1
ATOM 741 N N . ARG A 1 93 ? -15.143 0.517 6.993 1.00 97.50 93 ARG A N 1
ATOM 742 C CA . ARG A 1 93 ? -15.305 1.502 5.903 1.00 97.50 93 ARG A CA 1
ATOM 743 C C . ARG A 1 93 ? -15.935 0.890 4.644 1.00 97.50 93 ARG A C 1
ATOM 745 O O . ARG A 1 93 ? -16.663 1.564 3.926 1.00 97.50 93 ARG A O 1
ATOM 752 N N . SER A 1 94 ? -15.700 -0.400 4.387 1.00 96.62 94 SER A N 1
ATOM 753 C CA . SER A 1 94 ? -16.307 -1.108 3.248 1.00 96.62 94 SER A CA 1
ATOM 754 C C . SER A 1 94 ? -17.778 -1.500 3.466 1.00 9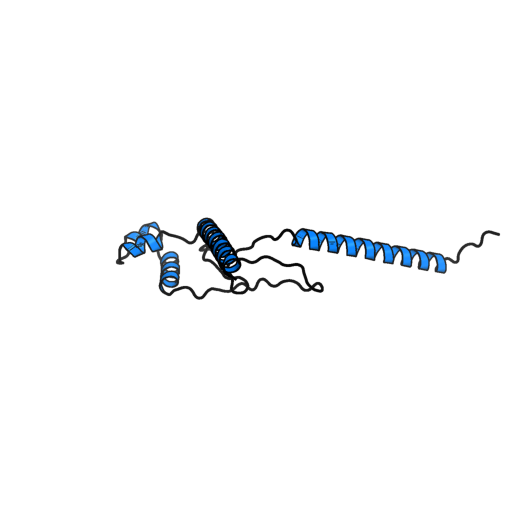6.62 94 SER A C 1
ATOM 756 O O . SER A 1 94 ? -18.509 -1.722 2.501 1.00 96.62 94 SER A O 1
ATOM 758 N N . LEU A 1 95 ? -18.216 -1.606 4.726 1.00 97.75 95 LEU A N 1
ATOM 759 C CA . LEU A 1 95 ? -19.544 -2.105 5.103 1.00 97.75 95 LEU A CA 1
ATOM 760 C C . LEU A 1 95 ? -20.511 -1.003 5.544 1.00 97.75 95 LEU A C 1
ATOM 762 O O . LEU A 1 95 ? -21.726 -1.183 5.458 1.00 97.75 95 LEU A O 1
ATOM 766 N N . VAL A 1 96 ? -19.990 0.112 6.052 1.00 97.62 96 VAL A N 1
ATOM 767 C CA . VAL A 1 96 ? -20.769 1.196 6.654 1.00 97.62 96 VAL A CA 1
ATOM 768 C C . VAL A 1 96 ? -20.529 2.464 5.853 1.00 97.62 96 VAL A C 1
ATOM 770 O O . VAL A 1 96 ? -19.401 2.756 5.470 1.00 97.62 96 VAL A O 1
ATOM 773 N N . LYS A 1 97 ? -21.587 3.232 5.589 1.00 97.31 97 LYS A N 1
ATOM 774 C CA . LYS A 1 97 ? -21.429 4.518 4.913 1.00 97.31 97 LYS A CA 1
ATOM 775 C C . LYS A 1 97 ? -20.827 5.559 5.866 1.00 97.31 97 LYS A C 1
ATOM 777 O O . LYS A 1 97 ? -21.132 5.503 7.061 1.00 97.31 97 LYS A O 1
ATOM 782 N N . PRO A 1 98 ? -20.053 6.539 5.368 1.00 96.50 98 PRO A N 1
ATOM 783 C CA . PRO A 1 98 ? -19.420 7.546 6.220 1.00 96.50 98 PRO A CA 1
ATOM 784 C C . PRO A 1 98 ? -20.389 8.313 7.127 1.00 96.50 98 PRO A C 1
ATOM 786 O O . PRO A 1 98 ? -20.049 8.634 8.263 1.00 96.50 98 PRO A O 1
ATOM 789 N N . GLU A 1 99 ? -21.624 8.556 6.675 1.00 97.19 99 GLU A N 1
ATOM 790 C CA . GLU A 1 99 ? -22.640 9.274 7.457 1.00 97.19 99 GLU A CA 1
ATOM 791 C C . GLU A 1 99 ? -23.115 8.479 8.685 1.00 97.19 99 GLU A C 1
ATOM 793 O O . GLU A 1 99 ? -23.622 9.053 9.651 1.00 97.19 99 GLU A O 1
ATOM 798 N N . ASP A 1 100 ? -22.941 7.157 8.658 1.00 97.88 100 ASP A N 1
ATOM 799 C CA . ASP A 1 100 ? -23.393 6.238 9.696 1.00 97.88 100 ASP A CA 1
ATOM 800 C C . ASP A 1 100 ? -22.282 5.852 10.689 1.00 97.88 100 ASP A C 1
ATOM 802 O O . ASP A 1 100 ? -22.579 5.209 11.698 1.00 97.88 100 ASP A O 1
ATOM 806 N N . TYR A 1 101 ? -21.025 6.274 10.488 1.00 97.62 101 TYR A N 1
ATOM 807 C CA . TYR A 1 101 ? -19.914 5.932 11.393 1.00 97.62 101 TYR A CA 1
ATOM 808 C C . TYR A 1 101 ? -20.201 6.316 12.848 1.00 97.62 101 TYR A C 1
ATOM 810 O O . TYR A 1 101 ? -20.005 5.511 13.757 1.00 97.62 101 TYR A O 1
ATOM 818 N N . ARG A 1 102 ? -20.756 7.513 13.074 1.00 97.25 102 ARG A N 1
ATOM 819 C CA . ARG A 1 102 ? -21.093 8.038 14.411 1.00 97.25 102 ARG A CA 1
ATOM 820 C C . ARG A 1 102 ? -22.298 7.352 15.069 1.00 97.25 102 ARG A C 1
ATOM 822 O O . ARG A 1 102 ? -22.629 7.676 16.207 1.00 97.25 102 ARG A O 1
ATOM 829 N N . ARG A 1 103 ? -22.974 6.438 14.363 1.00 97.31 103 ARG A N 1
ATOM 830 C CA . ARG A 1 103 ? -24.109 5.651 14.874 1.00 97.31 103 ARG A CA 1
ATOM 831 C C . ARG A 1 103 ? -23.693 4.260 15.359 1.00 97.31 103 ARG A C 1
ATOM 833 O O . ARG A 1 103 ? -24.523 3.568 15.945 1.00 97.31 103 ARG A O 1
ATOM 840 N N . LEU A 1 104 ? -22.456 3.841 15.086 1.00 97.31 104 LEU A N 1
ATOM 841 C CA . LEU A 1 104 ? -21.914 2.560 15.539 1.00 97.31 104 LEU A CA 1
ATOM 842 C C . LEU A 1 104 ? -21.739 2.565 17.060 1.00 97.31 104 LEU A C 1
ATOM 844 O O . LEU A 1 104 ? -21.301 3.560 17.615 1.00 97.31 104 LEU A O 1
ATOM 848 N N . ASP A 1 105 ? -22.029 1.456 17.738 1.00 97.75 105 ASP A N 1
ATOM 849 C CA . ASP A 1 105 ? -21.839 1.342 19.192 1.00 97.75 105 ASP A CA 1
ATOM 850 C C . ASP A 1 105 ? -20.382 0.979 19.533 1.00 97.75 105 ASP A C 1
ATOM 852 O O . ASP A 1 105 ? -20.057 -0.154 19.890 1.00 97.75 105 ASP A O 1
ATOM 856 N N . ILE A 1 106 ? -19.477 1.939 19.323 1.00 97.38 106 ILE A N 1
ATOM 857 C CA . ILE A 1 106 ? -18.033 1.802 19.557 1.00 97.38 106 ILE A CA 1
ATOM 858 C C . ILE A 1 106 ? -17.473 2.998 20.341 1.00 97.38 106 ILE A C 1
ATOM 860 O O . ILE A 1 106 ? -18.114 4.042 20.507 1.00 97.38 106 ILE A O 1
ATOM 864 N N . VAL A 1 107 ? -16.246 2.848 20.850 1.00 97.25 107 VAL A N 1
ATOM 865 C CA . VAL A 1 107 ? -15.552 3.899 21.612 1.00 97.25 107 VAL A CA 1
ATOM 866 C C . VAL A 1 107 ? -15.370 5.156 20.759 1.00 97.25 107 VAL A C 1
ATOM 868 O O . VAL A 1 107 ? -15.017 5.069 19.587 1.00 97.25 107 VAL A O 1
ATOM 871 N N . ARG A 1 108 ? -15.549 6.339 21.368 1.00 95.31 108 ARG A N 1
ATOM 872 C CA . ARG A 1 108 ? -15.558 7.626 20.651 1.00 95.31 108 ARG A CA 1
ATOM 873 C C . ARG A 1 108 ? -14.311 7.913 19.818 1.00 95.31 108 ARG A C 1
ATOM 875 O O . ARG A 1 108 ? -14.443 8.480 18.739 1.00 95.31 108 ARG A O 1
ATOM 882 N N . SER A 1 109 ? -13.138 7.509 20.299 1.00 95.81 109 SER A N 1
ATOM 883 C CA . SER A 1 109 ? -11.874 7.682 19.576 1.00 95.81 109 SER A CA 1
ATOM 884 C C . SER A 1 109 ? -11.856 6.939 18.236 1.00 95.81 109 SER A C 1
ATOM 886 O O . SER A 1 109 ? -11.264 7.420 17.281 1.00 95.81 109 SER A O 1
ATOM 888 N N . LEU A 1 110 ? -12.558 5.803 18.130 1.00 97.06 110 LEU A N 1
ATOM 889 C CA . LEU A 1 110 ? -12.597 5.010 16.899 1.00 97.06 110 LEU A CA 1
ATOM 890 C C . LEU A 1 110 ? -13.420 5.671 15.791 1.00 97.06 110 LEU A C 1
ATOM 892 O O . LEU A 1 110 ? -13.253 5.322 14.628 1.00 97.06 110 LEU A O 1
ATOM 896 N N . TYR A 1 111 ? -14.301 6.618 16.117 1.00 97.62 111 TYR A N 1
ATOM 897 C CA . TYR A 1 111 ? -14.995 7.375 15.079 1.00 97.62 111 TYR A CA 1
ATOM 898 C C . TYR A 1 111 ? -14.032 8.279 14.310 1.00 97.62 111 TYR A C 1
ATOM 900 O O . TYR A 1 111 ? -14.130 8.368 13.094 1.00 97.62 111 TYR A O 1
ATOM 908 N N . GLU A 1 112 ? -13.105 8.926 15.020 1.00 97.19 112 GLU A N 1
ATOM 909 C CA . GLU A 1 112 ? -12.069 9.763 14.407 1.00 97.19 112 GLU A CA 1
ATOM 910 C C . GLU A 1 112 ? -11.138 8.899 13.553 1.00 97.19 112 GLU A C 1
ATOM 912 O O . GLU A 1 112 ? -10.855 9.255 12.415 1.00 97.19 112 GLU A O 1
ATOM 917 N N . ASP A 1 113 ? -10.775 7.710 14.048 1.00 97.56 113 ASP A N 1
ATOM 918 C CA . ASP A 1 113 ? -10.005 6.735 13.273 1.00 97.56 113 ASP A CA 1
ATOM 919 C C . ASP A 1 113 ? -10.747 6.285 11.995 1.00 97.56 113 ASP A C 1
ATOM 921 O O . ASP A 1 113 ? -10.136 6.137 10.943 1.00 97.56 113 ASP A O 1
ATOM 925 N N . LEU A 1 114 ? -12.067 6.058 12.044 1.00 97.44 114 LEU A N 1
ATOM 926 C CA . LEU A 1 114 ? -12.853 5.661 10.865 1.00 97.44 114 LEU A CA 1
ATOM 927 C C . LEU A 1 114 ? -12.972 6.783 9.830 1.00 97.44 114 LEU A C 1
ATOM 929 O O . LEU A 1 114 ? -12.897 6.510 8.630 1.00 97.44 114 LEU A O 1
ATOM 933 N N . GLU A 1 115 ? -13.165 8.018 10.293 1.00 96.69 115 GLU A N 1
ATOM 934 C CA . GLU A 1 115 ? -13.265 9.216 9.455 1.00 96.69 115 GLU A CA 1
ATOM 935 C C . GLU A 1 115 ? -11.930 9.588 8.804 1.00 96.69 115 GLU A C 1
ATOM 937 O O . GLU A 1 115 ? -11.924 10.141 7.699 1.00 96.69 115 GLU A O 1
ATOM 942 N N . ASP A 1 116 ? -10.810 9.248 9.443 1.00 96.25 116 ASP A N 1
ATOM 943 C CA . ASP A 1 116 ? -9.474 9.459 8.901 1.00 96.25 116 ASP A CA 1
ATOM 944 C C . ASP A 1 116 ? -9.117 8.424 7.822 1.00 96.25 116 ASP A C 1
ATOM 946 O O . ASP A 1 116 ? -8.497 7.395 8.087 1.00 96.25 116 ASP A O 1
ATOM 950 N N . HIS A 1 117 ? -9.558 8.671 6.588 1.00 94.88 117 HIS A N 1
ATOM 951 C CA . HIS A 1 117 ? -9.307 7.775 5.460 1.00 94.88 117 HIS A CA 1
ATOM 952 C C . HIS A 1 117 ? -7.844 7.835 4.990 1.00 94.88 117 HIS A C 1
ATOM 954 O O . HIS A 1 117 ? -7.207 8.891 5.104 1.00 94.88 117 HIS A O 1
ATOM 960 N N . PRO A 1 118 ? -7.333 6.738 4.393 1.00 94.44 118 PRO A N 1
ATOM 961 C CA . PRO A 1 118 ? -6.044 6.742 3.716 1.00 94.44 118 PRO A CA 1
ATOM 962 C C . PRO A 1 118 ? -5.950 7.904 2.725 1.00 94.44 118 PRO A C 1
ATOM 964 O O . PRO A 1 118 ? -6.925 8.255 2.055 1.00 94.44 118 PRO A O 1
ATOM 967 N N . ASN A 1 119 ? -4.787 8.551 2.688 1.00 93.88 119 ASN A N 1
ATOM 968 C CA . ASN A 1 119 ? -4.576 9.719 1.853 1.00 93.88 119 ASN A CA 1
ATOM 969 C C . ASN A 1 119 ? -3.110 9.831 1.433 1.00 93.88 119 ASN A C 1
ATOM 971 O O . ASN A 1 119 ? -2.223 10.022 2.269 1.00 93.88 119 ASN A O 1
ATOM 975 N N . VAL A 1 120 ? -2.875 9.814 0.122 1.00 90.88 120 VAL A N 1
ATOM 976 C CA . VAL A 1 120 ? -1.532 9.947 -0.463 1.00 90.88 120 VAL A CA 1
ATOM 977 C C . VAL A 1 120 ? -0.751 11.155 0.068 1.00 90.88 120 VAL A C 1
ATOM 979 O O . VAL A 1 120 ? 0.438 11.035 0.352 1.00 90.88 120 VAL A O 1
ATOM 982 N N . GLN A 1 121 ? -1.381 12.323 0.217 1.00 92.56 121 GLN A N 1
ATOM 983 C CA . GLN A 1 121 ? -0.681 13.535 0.649 1.00 92.56 121 GLN A CA 1
ATOM 984 C C . GLN A 1 121 ? -0.197 13.430 2.100 1.00 92.56 121 GLN A C 1
ATOM 986 O O . GLN A 1 121 ? 0.918 13.863 2.390 1.00 92.56 121 GLN A O 1
ATOM 991 N N . LYS A 1 122 ? -1.000 12.840 2.995 1.00 94.50 122 LYS A N 1
ATOM 992 C CA . LYS A 1 122 ? -0.592 12.601 4.388 1.00 94.50 122 LYS A CA 1
ATOM 993 C C . LYS A 1 122 ? 0.617 11.679 4.459 1.00 94.50 122 LYS A C 1
ATOM 995 O O . LYS A 1 122 ? 1.572 11.971 5.174 1.00 94.50 122 LYS A O 1
ATOM 1000 N N . ASP A 1 123 ? 0.602 10.614 3.667 1.00 93.25 123 ASP A N 1
ATOM 1001 C CA . ASP A 1 123 ? 1.713 9.669 3.633 1.00 93.25 123 ASP A CA 1
ATOM 1002 C C . ASP A 1 123 ? 2.974 10.280 3.024 1.00 93.25 123 ASP A C 1
ATOM 1004 O O . ASP A 1 123 ? 4.057 10.092 3.566 1.00 93.25 123 ASP A O 1
ATOM 1008 N N . LEU A 1 124 ? 2.858 11.087 1.966 1.00 91.94 124 LEU A N 1
ATOM 1009 C CA . LEU A 1 124 ? 4.007 11.813 1.419 1.00 91.94 124 LEU A CA 1
ATOM 1010 C C . LEU A 1 124 ? 4.606 12.790 2.437 1.00 91.94 124 LEU A C 1
ATOM 1012 O O . LEU A 1 124 ? 5.828 12.904 2.525 1.00 91.94 124 LEU A O 1
ATOM 1016 N N . GLN A 1 125 ? 3.773 13.480 3.220 1.00 93.50 125 GLN A N 1
ATOM 1017 C CA . GLN A 1 125 ? 4.246 14.357 4.293 1.00 93.50 125 GLN A CA 1
ATOM 1018 C C . GLN A 1 125 ? 4.987 13.568 5.375 1.00 93.50 125 GLN A C 1
ATOM 1020 O O . GLN A 1 125 ? 6.088 13.962 5.756 1.00 93.50 125 GLN A O 1
ATOM 1025 N N . ARG A 1 126 ? 4.419 12.441 5.823 1.00 95.00 126 ARG A N 1
ATOM 1026 C CA . ARG A 1 126 ? 5.053 11.546 6.798 1.00 95.00 126 ARG A CA 1
ATOM 1027 C C . ARG A 1 126 ? 6.395 11.016 6.287 1.00 95.00 126 ARG A C 1
ATOM 1029 O O . ARG A 1 126 ? 7.396 11.176 6.972 1.00 95.00 126 ARG A O 1
ATOM 1036 N N . LEU A 1 127 ? 6.436 10.480 5.067 1.00 91.62 127 LEU A N 1
ATOM 1037 C CA . LEU A 1 127 ? 7.656 9.955 4.442 1.00 91.62 127 LEU A CA 1
ATOM 1038 C C . LEU A 1 127 ? 8.733 11.032 4.264 1.00 91.62 127 LEU A C 1
ATOM 1040 O O . LEU A 1 127 ? 9.915 10.774 4.473 1.00 91.62 127 LEU A O 1
ATOM 1044 N N . THR A 1 128 ? 8.335 12.253 3.899 1.00 89.69 128 THR A N 1
ATOM 1045 C CA . THR A 1 128 ? 9.268 13.386 3.793 1.00 89.69 128 THR A CA 1
ATOM 1046 C C . THR A 1 128 ? 9.872 13.723 5.154 1.00 89.69 128 THR A C 1
ATOM 1048 O O . THR A 1 128 ? 11.074 13.954 5.251 1.00 89.69 128 THR A O 1
ATOM 1051 N N . GLN A 1 129 ? 9.051 13.732 6.206 1.00 91.50 129 GLN A N 1
ATOM 1052 C CA . GLN A 1 129 ? 9.501 14.012 7.565 1.00 91.50 129 GLN A CA 1
ATOM 1053 C C . GLN A 1 129 ? 10.456 12.924 8.079 1.00 91.50 129 GLN A C 1
ATOM 1055 O O . GLN A 1 129 ? 11.544 13.253 8.545 1.00 91.50 129 GLN A O 1
ATOM 1060 N N . GLU A 1 130 ? 10.096 11.648 7.915 1.00 90.06 130 GLU A N 1
ATOM 1061 C CA . GLU A 1 130 ? 10.944 10.500 8.269 1.00 90.06 130 GLU A CA 1
ATOM 1062 C C . GLU A 1 130 ? 12.293 10.545 7.531 1.00 90.06 130 GLU A C 1
ATOM 1064 O O . GLU A 1 130 ? 13.340 10.271 8.113 1.00 90.06 130 GLU A O 1
ATOM 1069 N N . HIS A 1 131 ? 12.295 10.943 6.255 1.00 87.19 131 HIS A N 1
ATOM 1070 C CA . HIS A 1 131 ? 13.525 11.094 5.479 1.00 87.19 131 HIS A CA 1
ATOM 1071 C C . HIS A 1 131 ? 14.449 12.186 6.038 1.00 87.19 131 HIS A C 1
ATOM 1073 O O . HIS A 1 131 ? 15.649 11.955 6.181 1.00 87.19 131 HIS A O 1
ATOM 1079 N N . ILE A 1 132 ? 13.899 13.357 6.376 1.00 88.56 132 ILE A N 1
ATOM 1080 C CA . ILE A 1 132 ? 14.662 14.473 6.960 1.00 88.56 132 ILE A CA 1
ATOM 1081 C C . ILE A 1 132 ? 15.232 14.086 8.330 1.00 88.56 132 ILE A C 1
ATOM 1083 O O . ILE A 1 132 ? 16.359 14.452 8.659 1.00 88.56 132 ILE A O 1
ATOM 1087 N N . GLU A 1 133 ? 14.459 13.365 9.140 1.00 88.69 133 GLU A N 1
ATOM 1088 C CA . GLU A 1 133 ? 14.895 12.905 10.460 1.00 88.69 133 GLU A CA 1
ATOM 1089 C C . GLU A 1 133 ? 16.038 11.894 10.358 1.00 88.69 133 GLU A C 1
ATOM 1091 O O . GLU A 1 133 ? 17.049 12.064 11.036 1.00 88.69 133 GLU A O 1
ATOM 1096 N N . ASN A 1 134 ? 15.932 10.909 9.461 1.00 83.62 134 ASN A N 1
ATOM 1097 C CA . ASN A 1 134 ? 16.992 9.921 9.251 1.00 83.62 134 ASN A CA 1
ATOM 1098 C C . ASN A 1 134 ? 18.301 10.567 8.764 1.00 83.62 134 ASN A C 1
ATOM 1100 O O . ASN A 1 134 ? 19.363 10.225 9.272 1.00 83.62 134 ASN A O 1
ATOM 1104 N N . GLN A 1 135 ? 18.234 11.559 7.866 1.00 77.81 135 GLN A N 1
ATOM 1105 C CA . GLN A 1 135 ? 19.427 12.288 7.406 1.00 77.81 135 GLN A CA 1
ATOM 1106 C C . GLN A 1 135 ? 20.172 12.999 8.542 1.00 77.81 135 GLN A C 1
ATOM 1108 O O . GLN A 1 135 ? 21.397 12.977 8.583 1.00 77.81 135 GLN A O 1
ATOM 1113 N N . ARG A 1 136 ? 19.445 13.612 9.483 1.00 73.62 136 ARG A N 1
ATOM 1114 C CA . ARG A 1 136 ? 20.062 14.305 10.627 1.00 73.62 136 ARG A CA 1
ATOM 1115 C C . ARG A 1 136 ? 20.764 13.346 11.582 1.00 73.62 136 ARG A C 1
ATOM 1117 O O . ARG A 1 136 ? 21.811 13.681 12.121 1.00 73.62 136 ARG A O 1
ATOM 1124 N N . VAL A 1 137 ? 20.185 12.166 11.796 1.00 71.69 137 VAL A N 1
ATOM 1125 C CA . VAL A 1 137 ? 20.774 11.140 12.667 1.00 71.69 137 VAL A CA 1
ATOM 1126 C C . VAL A 1 137 ? 22.062 10.578 12.058 1.00 71.69 137 VAL A C 1
ATOM 1128 O O . VAL A 1 137 ? 23.029 10.352 12.790 1.00 71.69 137 VAL A O 1
ATOM 1131 N N . ASP A 1 138 ? 22.099 10.395 10.737 1.00 67.88 138 ASP A N 1
ATOM 1132 C CA . ASP A 1 138 ? 23.294 9.934 10.020 1.00 67.88 138 ASP A CA 1
ATOM 1133 C C . ASP A 1 138 ? 24.440 10.965 10.114 1.00 67.88 138 ASP A C 1
ATOM 1135 O O . ASP A 1 138 ? 25.573 10.601 10.423 1.00 67.88 138 ASP A O 1
ATOM 1139 N N . GLU A 1 139 ? 24.147 12.262 9.959 1.00 64.50 139 GLU A N 1
ATOM 1140 C CA . GLU A 1 139 ? 25.139 13.341 10.117 1.00 64.50 139 GLU A CA 1
ATOM 1141 C C . GLU A 1 139 ? 25.699 13.419 11.551 1.00 64.50 139 GLU A C 1
ATOM 1143 O O . GLU A 1 139 ? 26.908 13.545 11.747 1.00 64.50 139 GLU A O 1
ATOM 1148 N N . GLU A 1 140 ? 24.845 13.277 12.570 1.00 61.84 140 GLU A N 1
ATOM 1149 C CA . GLU A 1 140 ? 25.289 13.266 13.968 1.00 61.84 140 GLU A CA 1
ATOM 1150 C C . GLU A 1 140 ? 26.151 12.033 14.286 1.00 61.84 140 GLU A C 1
ATOM 1152 O O . GLU A 1 140 ? 27.127 12.139 15.024 1.00 61.84 140 GLU A O 1
ATOM 1157 N N . THR A 1 141 ? 25.850 10.859 13.721 1.00 63.06 141 THR A N 1
ATOM 1158 C CA . THR A 1 141 ? 26.656 9.646 13.963 1.00 63.06 141 THR A CA 1
ATOM 1159 C C . THR A 1 141 ? 28.012 9.653 13.252 1.00 63.06 141 THR A C 1
ATOM 1161 O O . THR A 1 141 ? 28.941 9.008 13.745 1.00 63.06 141 THR A O 1
ATOM 1164 N N . GLU A 1 142 ? 28.166 10.403 12.158 1.00 59.25 142 GLU A N 1
ATOM 1165 C CA . GLU A 1 142 ? 29.463 10.628 11.507 1.00 59.25 142 GLU A CA 1
ATOM 1166 C C . GLU A 1 142 ? 30.344 11.649 12.250 1.00 59.25 142 GLU A C 1
ATOM 1168 O O . GLU A 1 142 ? 31.563 11.499 12.247 1.00 59.25 142 GLU A O 1
ATOM 1173 N N . GLU A 1 143 ? 29.771 12.635 12.954 1.00 53.34 143 GLU A N 1
ATOM 1174 C CA . GLU A 1 143 ? 30.542 13.598 13.766 1.00 53.34 143 GLU A CA 1
ATOM 1175 C C . GLU A 1 143 ? 31.112 13.006 15.075 1.00 53.34 143 GLU A C 1
ATOM 1177 O O . GLU A 1 143 ? 32.023 13.586 15.674 1.00 53.34 143 GLU A O 1
ATOM 1182 N N . PHE A 1 144 ? 30.609 11.850 15.525 1.00 52.41 144 PHE A N 1
ATOM 1183 C CA . PHE A 1 144 ? 31.066 11.162 16.744 1.00 52.41 144 PHE A CA 1
ATOM 1184 C C . PHE A 1 144 ? 32.000 9.956 16.497 1.00 52.41 144 PHE A C 1
ATOM 1186 O O . PHE A 1 144 ? 32.333 9.255 17.460 1.00 52.41 144 PHE A O 1
ATOM 1193 N N . ASN A 1 145 ? 32.449 9.726 15.256 1.00 49.16 145 ASN A N 1
ATOM 1194 C CA . ASN A 1 145 ? 33.444 8.703 14.877 1.00 49.16 145 ASN A CA 1
ATOM 1195 C C . ASN A 1 145 ? 34.769 9.326 14.410 1.00 49.16 145 ASN A C 1
ATOM 1197 O O . ASN A 1 145 ? 35.814 8.652 14.582 1.00 49.16 145 ASN A O 1
#

Radius of gyration: 28.32 Å; chains: 1; bounding box: 65×22×88 Å